Protein AF-A0A353YCX4-F1 (afdb_monomer)

Foldseek 3Di:
DDPPPPPPDVVVPVPPPDDPVRCVVCVVVVVVVVVVVVVVVVPPDPPPDPPPDPPPCVVVVVVVVVVVVVVVVVVVVD

Sequence (78 aa):
MGKFRDRYRPELHYMRGPGPKWREKHAAALLAAASAQREVKFTARPAAQAKRGWPLATLIVPVAAAALLGFAVVLALA

Radius of gyration: 30.66 Å; Cα contacts (8 Å, |Δi|>4): 2; chains: 1; bounding box: 84×36×64 Å

Structure (mmCIF, N/CA/C/O backbone):
data_AF-A0A353YCX4-F1
#
_entry.id   AF-A0A353YCX4-F1
#
loop_
_atom_site.group_PDB
_atom_site.id
_atom_site.type_symbol
_atom_site.label_atom_id
_atom_site.label_alt_id
_atom_site.label_comp_id
_atom_site.label_asym_id
_atom_site.label_entity_id
_atom_site.label_seq_id
_atom_site.pdbx_PDB_ins_code
_atom_site.Cartn_x
_atom_site.Cartn_y
_atom_site.Cartn_z
_atom_site.occupancy
_atom_site.B_iso_or_equiv
_atom_site.auth_seq_id
_atom_site.auth_comp_id
_atom_site.auth_asym_id
_atom_site.auth_atom_id
_atom_site.pdbx_PDB_model_num
ATOM 1 N N . MET A 1 1 ? -42.809 4.726 -3.542 1.00 46.47 1 MET A N 1
ATOM 2 C CA . MET A 1 1 ? -42.126 3.495 -3.995 1.00 46.47 1 MET A CA 1
ATOM 3 C C . MET A 1 1 ? -40.651 3.598 -3.615 1.00 46.47 1 MET A C 1
ATOM 5 O O . MET A 1 1 ? -39.919 4.356 -4.241 1.00 46.47 1 MET A O 1
ATOM 9 N N . GLY A 1 2 ? -40.252 2.973 -2.503 1.00 56.81 2 GLY A N 1
ATOM 10 C CA . GLY A 1 2 ? -38.911 3.114 -1.924 1.00 56.81 2 GLY A CA 1
ATOM 11 C C . GLY A 1 2 ? -37.834 2.456 -2.790 1.00 56.81 2 GLY A C 1
ATOM 12 O O . GLY A 1 2 ? -37.985 1.313 -3.217 1.00 56.81 2 GLY A O 1
ATOM 13 N N . LYS A 1 3 ? -36.743 3.179 -3.059 1.00 63.59 3 LYS A N 1
ATOM 14 C CA . LYS A 1 3 ? -35.587 2.663 -3.801 1.00 63.59 3 LYS A CA 1
ATOM 15 C C . LYS A 1 3 ? -34.737 1.803 -2.866 1.00 63.59 3 LYS A C 1
ATOM 17 O O . LYS A 1 3 ? -33.747 2.253 -2.312 1.00 63.59 3 LYS A O 1
ATOM 22 N N . PHE A 1 4 ? -35.100 0.534 -2.726 1.00 59.94 4 PHE A N 1
ATOM 23 C CA . PHE A 1 4 ? -34.352 -0.472 -1.953 1.00 59.94 4 PHE A CA 1
ATOM 24 C C . PHE A 1 4 ? -32.999 -0.876 -2.590 1.00 59.94 4 PHE A C 1
ATOM 26 O O . PHE A 1 4 ? -32.407 -1.889 -2.228 1.00 59.94 4 PHE A O 1
ATOM 33 N N . ARG A 1 5 ? -32.528 -0.129 -3.599 1.00 60.88 5 ARG A N 1
ATOM 34 C CA . ARG A 1 5 ? -31.357 -0.455 -4.427 1.00 60.88 5 ARG A CA 1
ATOM 35 C C . ARG A 1 5 ? -30.410 0.727 -4.597 1.00 60.88 5 ARG A C 1
ATOM 37 O O . ARG A 1 5 ? -29.714 0.783 -5.611 1.00 60.88 5 ARG A O 1
ATOM 44 N N . ASP A 1 6 ? -30.345 1.639 -3.630 1.00 65.44 6 ASP A N 1
ATOM 45 C CA . ASP A 1 6 ? -29.116 2.419 -3.489 1.00 65.44 6 ASP A CA 1
ATOM 46 C C . ASP A 1 6 ? -28.011 1.411 -3.178 1.00 65.44 6 ASP A C 1
ATOM 48 O O . ASP A 1 6 ? -27.892 0.872 -2.078 1.00 65.44 6 ASP A O 1
ATOM 52 N N . ARG A 1 7 ? -27.316 1.021 -4.250 1.00 74.31 7 ARG A N 1
ATOM 53 C CA . ARG A 1 7 ? -26.284 -0.006 -4.269 1.00 74.31 7 ARG A CA 1
ATOM 54 C C . ARG A 1 7 ? -25.295 0.388 -3.190 1.00 74.31 7 AR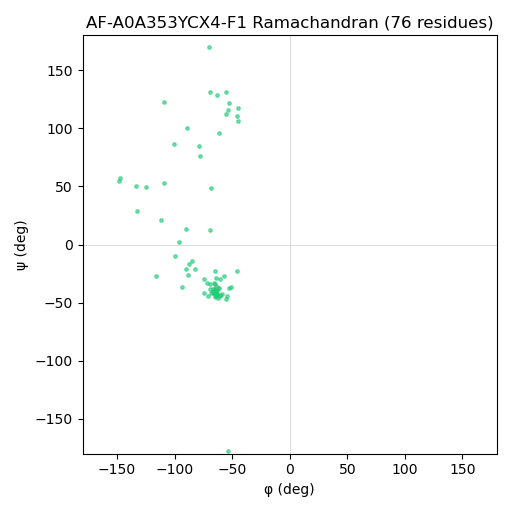G A C 1
ATOM 56 O O . ARG A 1 7 ? -24.701 1.454 -3.304 1.00 74.31 7 ARG A O 1
ATOM 63 N N . TYR A 1 8 ? -25.173 -0.438 -2.153 1.00 74.00 8 TYR A N 1
ATOM 64 C CA . TYR A 1 8 ? -24.182 -0.243 -1.105 1.00 74.00 8 TYR A CA 1
ATOM 65 C C . TYR A 1 8 ? -22.849 0.072 -1.783 1.00 74.00 8 TYR A C 1
ATOM 67 O O . TYR A 1 8 ? -22.335 -0.765 -2.527 1.00 74.00 8 TYR A O 1
ATOM 75 N N . ARG A 1 9 ? -22.387 1.321 -1.644 1.00 73.88 9 ARG A N 1
ATOM 76 C CA . ARG A 1 9 ? -21.196 1.846 -2.310 1.00 73.88 9 ARG A CA 1
ATOM 77 C C . ARG A 1 9 ? -20.059 1.826 -1.311 1.00 73.88 9 ARG A C 1
ATOM 79 O O . ARG A 1 9 ? -19.849 2.823 -0.614 1.00 73.88 9 ARG A O 1
ATOM 86 N N . PRO A 1 10 ? -19.350 0.691 -1.207 1.00 74.62 10 PRO A N 1
ATOM 87 C CA . PRO A 1 10 ? -18.264 0.542 -0.259 1.00 74.62 10 PRO A CA 1
ATOM 88 C C . PRO A 1 10 ? -17.250 1.692 -0.397 1.00 74.62 10 PRO A C 1
ATOM 90 O O . PRO A 1 10 ? -16.776 2.250 0.594 1.00 74.62 10 PRO A O 1
ATOM 93 N N . GLU A 1 11 ? -16.995 2.131 -1.631 1.00 74.06 11 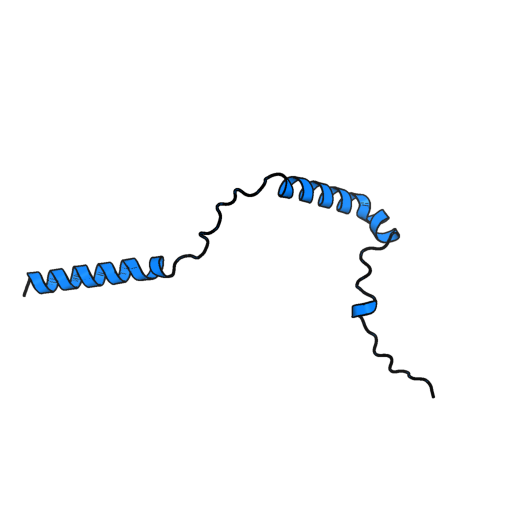GLU A N 1
ATOM 94 C CA . GLU A 1 11 ? -16.016 3.171 -1.958 1.00 74.06 11 GLU A CA 1
ATOM 95 C C . GLU A 1 11 ? -16.262 4.506 -1.229 1.00 74.06 11 GLU A C 1
ATOM 97 O O . GLU A 1 11 ? -15.313 5.236 -0.949 1.00 74.06 11 GLU A O 1
ATOM 102 N N . LEU A 1 12 ? -17.514 4.812 -0.866 1.00 75.94 12 LEU A N 1
ATOM 103 C CA . LEU A 1 12 ? -17.880 6.034 -0.139 1.00 75.94 12 LEU A CA 1
ATOM 104 C C . LEU A 1 12 ? -17.717 5.915 1.381 1.00 75.94 12 LEU A C 1
ATOM 106 O O . LEU A 1 12 ? -17.815 6.919 2.088 1.00 75.94 12 LEU A O 1
ATOM 110 N N . HIS A 1 13 ? -17.559 4.706 1.914 1.00 71.75 13 HIS A N 1
ATOM 111 C CA . HIS A 1 13 ? -17.675 4.443 3.353 1.00 71.75 13 HIS A CA 1
ATOM 112 C C . HIS A 1 13 ? -16.363 3.962 3.969 1.00 71.75 13 HIS A C 1
ATOM 114 O O . HIS A 1 13 ? -16.102 4.241 5.139 1.00 71.75 13 HIS A O 1
ATOM 120 N N . TYR A 1 14 ? -15.501 3.318 3.182 1.00 65.38 14 TYR A N 1
ATOM 121 C CA . TYR A 1 14 ? -14.251 2.735 3.686 1.00 65.38 14 TYR A CA 1
ATOM 122 C C . TYR A 1 14 ? -13.017 3.622 3.521 1.00 65.38 14 TYR A C 1
ATOM 124 O O . TYR A 1 14 ? -11.931 3.251 3.949 1.00 65.38 14 TYR A O 1
ATOM 132 N N . MET A 1 15 ? -13.182 4.831 2.984 1.00 70.44 15 MET A N 1
ATOM 133 C CA . MET A 1 15 ? -12.105 5.828 2.912 1.00 70.44 15 MET A CA 1
ATOM 134 C C . MET A 1 15 ? -12.057 6.738 4.145 1.00 70.44 15 MET A C 1
ATOM 136 O O . MET A 1 15 ? -11.378 7.762 4.1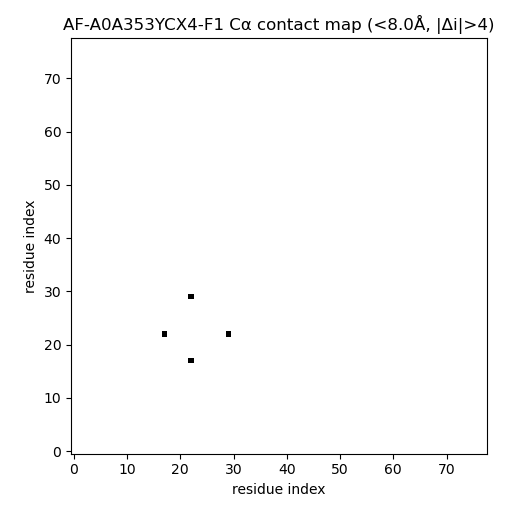58 1.00 70.44 15 MET A O 1
ATOM 140 N N . ARG A 1 16 ? -12.765 6.378 5.218 1.00 75.88 16 ARG A N 1
ATOM 141 C CA . ARG A 1 16 ? -12.482 6.918 6.544 1.00 75.88 16 ARG A CA 1
ATOM 142 C C . ARG A 1 16 ? -11.460 5.990 7.169 1.00 75.88 16 ARG A C 1
ATOM 144 O O . ARG A 1 16 ? -11.801 4.906 7.627 1.00 75.88 16 ARG A O 1
ATOM 151 N N . GLY A 1 17 ? -10.200 6.415 7.132 1.00 78.75 17 GLY A N 1
ATOM 152 C CA . GLY A 1 17 ? -9.120 5.745 7.843 1.00 78.75 17 GLY A CA 1
ATOM 153 C C . GLY A 1 17 ? -9.436 5.557 9.335 1.00 78.75 17 GLY A C 1
ATOM 154 O O . GLY A 1 17 ? -10.507 5.928 9.820 1.00 78.75 17 GLY A O 1
ATOM 155 N N . PRO A 1 18 ? -8.496 5.001 10.103 1.00 86.06 18 PRO A N 1
ATOM 156 C CA . PRO A 1 18 ? -8.758 4.598 11.475 1.00 86.06 18 PRO A CA 1
ATOM 157 C C . PRO A 1 18 ? -9.373 5.717 12.328 1.00 86.06 18 PRO A C 1
ATOM 159 O O . PRO A 1 18 ? -8.786 6.797 12.479 1.00 86.06 18 PRO A O 1
ATOM 162 N N . GLY A 1 19 ? -10.560 5.444 12.879 1.00 85.81 19 GLY A N 1
ATOM 163 C CA . GLY A 1 19 ? -11.311 6.383 13.713 1.00 85.81 19 GLY A CA 1
ATOM 164 C C . GLY A 1 19 ? -10.667 6.628 15.089 1.00 85.81 19 GLY A C 1
ATOM 165 O O . GLY A 1 19 ? -9.755 5.898 15.479 1.00 85.81 19 GLY A O 1
ATOM 166 N N . PRO A 1 20 ? -11.151 7.615 15.868 1.00 84.69 20 PRO A N 1
ATOM 167 C CA . PRO A 1 20 ? -10.532 8.029 17.136 1.00 84.69 20 PRO A CA 1
ATOM 168 C C . PRO A 1 20 ? -10.355 6.884 18.144 1.00 84.69 20 PRO A C 1
ATOM 170 O O . PRO A 1 20 ? -9.246 6.643 18.608 1.00 84.69 20 PRO A O 1
ATOM 173 N N . LYS A 1 21 ? -11.401 6.072 18.356 1.00 86.06 21 LYS A N 1
ATOM 174 C CA . LYS A 1 21 ? -11.342 4.885 19.233 1.00 86.06 21 LYS A CA 1
ATOM 175 C C . LYS A 1 21 ? -10.319 3.838 18.785 1.00 86.06 21 LYS A C 1
ATOM 177 O O . LYS A 1 21 ? -9.805 3.085 19.603 1.00 86.06 21 LYS A O 1
ATOM 182 N N . TRP A 1 22 ? -10.047 3.741 17.484 1.00 87.31 22 TRP A N 1
ATOM 183 C CA . TRP A 1 22 ? -9.004 2.849 16.977 1.00 87.31 22 TRP A CA 1
ATOM 184 C C . TRP A 1 22 ? -7.622 3.432 17.264 1.00 87.31 22 TRP A C 1
ATOM 186 O O . TRP A 1 22 ? -6.731 2.713 17.704 1.00 87.31 22 TRP A O 1
ATOM 196 N N . ARG A 1 23 ? -7.452 4.746 17.075 1.00 84.00 23 ARG A N 1
ATOM 197 C CA . ARG A 1 23 ? -6.180 5.434 17.330 1.00 84.00 23 ARG A CA 1
ATOM 198 C C . ARG A 1 23 ? -5.786 5.390 18.800 1.00 84.00 23 ARG A C 1
ATOM 200 O O . ARG A 1 23 ? -4.610 5.228 19.070 1.00 84.00 23 ARG A O 1
ATOM 207 N N . GLU A 1 24 ? -6.739 5.468 19.723 1.00 90.44 24 GLU A N 1
ATOM 208 C CA . GLU A 1 24 ? -6.479 5.308 21.162 1.00 90.44 24 GLU A CA 1
ATOM 209 C C . GLU A 1 24 ? -5.942 3.909 21.489 1.00 90.44 24 GLU A C 1
ATOM 211 O O . GLU A 1 24 ? -4.923 3.777 22.161 1.00 90.44 24 GLU A O 1
ATOM 216 N N . LYS A 1 25 ? -6.566 2.857 20.940 1.00 89.94 25 LYS A N 1
ATOM 217 C CA . LYS A 1 25 ? -6.114 1.466 21.126 1.00 89.94 25 LYS A CA 1
ATOM 218 C C . LYS A 1 25 ? -4.754 1.188 20.484 1.00 89.94 25 LYS A C 1
ATOM 220 O O . LYS A 1 25 ? -3.989 0.375 20.989 1.00 89.94 25 LYS A O 1
ATOM 225 N N . HIS A 1 26 ? -4.459 1.851 19.368 1.00 88.06 26 HIS A N 1
ATOM 226 C CA . HIS A 1 26 ? -3.264 1.615 18.557 1.00 88.06 26 HIS A CA 1
ATOM 227 C C . HIS A 1 26 ? -2.268 2.784 18.592 1.00 88.06 26 HIS A C 1
ATOM 229 O O . HIS A 1 26 ? -1.417 2.890 17.709 1.00 88.06 26 HIS A O 1
ATOM 235 N N . ALA A 1 27 ? -2.333 3.646 19.611 1.00 87.00 27 ALA A N 1
ATOM 236 C CA . ALA A 1 27 ? -1.506 4.850 19.703 1.00 87.00 27 ALA A CA 1
ATOM 237 C C . ALA A 1 27 ? -0.007 4.517 19.678 1.00 87.00 27 ALA A C 1
ATOM 239 O O . ALA A 1 27 ? 0.760 5.137 18.943 1.00 87.00 27 ALA A O 1
ATOM 240 N N . ALA A 1 28 ? 0.394 3.476 20.412 1.00 88.00 28 ALA A N 1
ATOM 241 C CA . ALA A 1 28 ? 1.773 2.995 20.442 1.00 88.00 28 ALA A CA 1
ATOM 242 C C . ALA A 1 28 ? 2.246 2.483 19.069 1.00 88.00 28 ALA A C 1
ATOM 244 O O . ALA A 1 28 ? 3.343 2.815 18.628 1.00 88.00 28 ALA A O 1
ATOM 245 N N . ALA A 1 29 ? 1.400 1.729 18.359 1.00 87.06 29 ALA A N 1
ATOM 246 C CA . ALA A 1 29 ? 1.714 1.220 17.025 1.00 87.06 29 ALA A CA 1
ATOM 247 C C . ALA A 1 29 ? 1.825 2.353 15.991 1.00 87.06 29 ALA A C 1
ATOM 249 O O . ALA A 1 29 ? 2.709 2.326 15.137 1.00 87.06 29 ALA A O 1
ATOM 250 N N . LEU A 1 30 ? 0.970 3.377 16.092 1.00 85.75 30 LEU A N 1
ATOM 251 C CA . LEU A 1 30 ? 1.047 4.573 15.251 1.00 85.75 30 LEU A CA 1
ATOM 252 C C . LEU A 1 30 ? 2.326 5.374 15.505 1.00 85.75 30 LEU A C 1
ATOM 254 O O . LEU A 1 30 ? 2.959 5.814 14.547 1.00 85.75 30 LEU A O 1
ATOM 258 N N . LEU A 1 31 ? 2.723 5.545 16.769 1.00 85.44 31 LEU A N 1
ATOM 259 C CA . LEU A 1 31 ? 3.948 6.260 17.125 1.00 85.44 31 LEU A CA 1
ATOM 260 C C . LEU A 1 31 ? 5.200 5.512 16.643 1.00 85.44 31 LEU A C 1
ATOM 262 O O . LEU A 1 31 ? 6.089 6.134 16.065 1.00 85.44 31 LEU A O 1
ATOM 266 N N . ALA A 1 32 ? 5.235 4.186 16.806 1.00 86.31 32 ALA A N 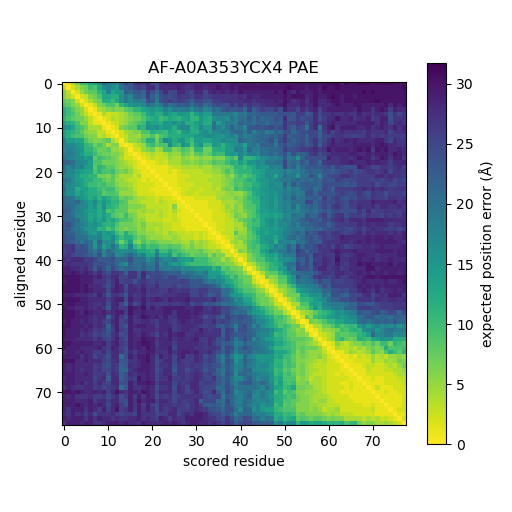1
ATOM 267 C CA . ALA A 1 32 ? 6.315 3.332 16.307 1.00 86.31 32 ALA A CA 1
ATOM 268 C C . ALA A 1 32 ? 6.404 3.330 14.769 1.00 86.31 32 ALA A C 1
ATOM 270 O O . ALA A 1 32 ? 7.491 3.390 14.198 1.00 86.31 32 ALA A O 1
ATOM 271 N N . ALA A 1 33 ? 5.264 3.313 14.074 1.00 82.44 33 ALA A N 1
ATOM 272 C CA . ALA A 1 33 ? 5.243 3.433 12.619 1.00 82.44 33 ALA A CA 1
ATOM 273 C C . ALA A 1 33 ? 5.723 4.821 12.156 1.00 82.44 33 ALA A C 1
ATOM 275 O O . ALA A 1 33 ? 6.480 4.925 11.191 1.00 82.44 33 ALA A O 1
ATOM 276 N N . ALA A 1 34 ? 5.321 5.890 12.853 1.00 82.62 34 ALA A N 1
ATOM 277 C CA . ALA A 1 34 ? 5.726 7.258 12.537 1.00 82.62 34 ALA A CA 1
ATOM 278 C C . ALA A 1 34 ? 7.232 7.490 12.748 1.00 82.62 34 ALA A C 1
ATOM 280 O O . ALA A 1 34 ? 7.864 8.171 11.935 1.00 82.62 34 ALA A O 1
ATOM 281 N N . SER A 1 35 ? 7.827 6.908 13.794 1.00 78.00 35 SER A N 1
ATOM 282 C CA . SER A 1 35 ? 9.275 6.978 14.014 1.00 78.00 35 SER A CA 1
ATOM 283 C C . SER A 1 35 ? 10.052 6.188 12.956 1.00 78.00 35 SER A C 1
ATOM 285 O O . SER A 1 35 ? 11.013 6.723 12.403 1.00 78.00 35 SER A O 1
ATOM 287 N N . ALA A 1 36 ? 9.585 4.995 12.574 1.00 78.12 36 ALA A N 1
ATOM 288 C CA . ALA A 1 36 ? 10.188 4.203 11.497 1.00 78.12 36 ALA A CA 1
ATOM 289 C C . ALA A 1 36 ? 10.150 4.930 10.138 1.00 78.12 36 ALA A C 1
ATOM 291 O O . ALA A 1 36 ? 11.105 4.889 9.363 1.00 78.12 36 ALA A O 1
ATOM 292 N N . GLN A 1 37 ? 9.069 5.661 9.847 1.00 67.25 37 GLN A N 1
ATOM 293 C CA . GLN A 1 37 ? 8.966 6.465 8.622 1.00 67.25 37 GLN A CA 1
ATOM 294 C C . GLN A 1 37 ? 9.980 7.619 8.583 1.00 67.25 37 GLN A C 1
ATOM 296 O O . GLN A 1 37 ? 10.456 7.988 7.506 1.00 67.25 37 GLN A O 1
ATOM 301 N N . ARG A 1 38 ? 10.297 8.206 9.742 1.00 65.25 38 ARG A N 1
ATOM 302 C CA . ARG A 1 38 ? 11.209 9.350 9.864 1.00 65.25 38 ARG A CA 1
ATOM 303 C C . ARG A 1 38 ? 12.668 8.958 9.627 1.00 65.25 38 ARG A C 1
ATOM 305 O O . ARG A 1 38 ? 13.408 9.744 9.042 1.00 65.25 38 ARG A O 1
ATOM 312 N N . GLU A 1 39 ? 13.054 7.744 10.003 1.00 64.31 39 GLU A N 1
ATOM 313 C CA . GLU A 1 39 ? 14.401 7.215 9.761 1.00 64.31 39 GLU A CA 1
ATOM 314 C C . GLU A 1 39 ? 14.656 6.949 8.264 1.00 64.31 39 GLU A C 1
ATOM 316 O O . GLU A 1 39 ? 15.711 7.287 7.726 1.00 64.31 39 GLU A O 1
ATOM 321 N N . VAL A 1 40 ? 13.640 6.458 7.547 1.00 63.69 40 VAL A N 1
ATOM 322 C CA . VAL A 1 40 ? 13.743 6.130 6.113 1.00 63.69 40 VAL A CA 1
ATOM 323 C C . VAL A 1 40 ? 13.768 7.376 5.218 1.00 63.69 40 VAL A C 1
ATOM 325 O O . VAL A 1 40 ? 14.368 7.354 4.146 1.00 63.69 40 VAL A O 1
ATOM 328 N N . LYS A 1 41 ? 13.126 8.480 5.625 1.00 59.66 41 LYS A N 1
ATOM 329 C CA . LYS A 1 41 ? 13.017 9.694 4.791 1.00 59.66 41 LYS A CA 1
ATOM 330 C C . LYS A 1 41 ? 14.178 10.680 4.942 1.00 59.66 41 LYS A C 1
ATOM 332 O O . LYS A 1 41 ? 14.326 11.544 4.083 1.00 59.66 41 LYS A O 1
A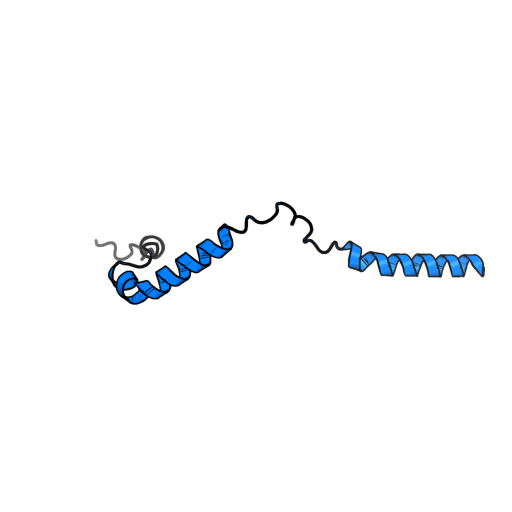TOM 337 N N . PHE A 1 42 ? 14.986 10.568 5.997 1.00 58.75 42 PHE A N 1
ATOM 338 C CA . PHE A 1 42 ? 16.115 11.477 6.237 1.00 58.75 42 PHE A CA 1
ATOM 339 C C . PHE A 1 42 ? 17.428 11.000 5.605 1.00 58.75 42 PHE A C 1
ATOM 341 O O . PHE A 1 42 ? 18.292 11.817 5.291 1.00 58.75 42 PHE A O 1
ATOM 348 N N . THR A 1 43 ? 17.562 9.706 5.308 1.00 57.41 43 THR A N 1
ATOM 349 C CA . THR A 1 43 ? 18.610 9.236 4.396 1.00 57.41 43 THR A CA 1
ATOM 350 C C . THR A 1 43 ? 18.155 9.523 2.972 1.00 57.41 43 THR A C 1
ATOM 352 O O . THR A 1 43 ? 17.662 8.661 2.247 1.00 57.41 43 THR A O 1
ATOM 355 N N . ALA A 1 44 ? 18.249 10.801 2.597 1.00 58.72 44 ALA A N 1
ATOM 356 C CA . ALA A 1 44 ? 18.085 11.259 1.232 1.00 58.72 44 ALA A CA 1
ATOM 357 C C . ALA A 1 44 ? 18.865 10.313 0.315 1.00 58.72 44 ALA A C 1
ATOM 359 O O . ALA A 1 44 ? 20.094 10.271 0.304 1.00 58.72 44 ALA A O 1
ATOM 360 N N . ARG A 1 45 ? 18.096 9.492 -0.395 1.00 55.41 45 ARG A N 1
ATOM 361 C CA . ARG A 1 45 ? 18.540 8.560 -1.415 1.00 55.41 45 ARG A CA 1
ATOM 362 C C . ARG A 1 45 ? 19.533 9.294 -2.318 1.00 55.41 45 ARG A C 1
ATOM 364 O O . ARG A 1 45 ? 19.112 10.268 -2.947 1.00 55.41 45 ARG A O 1
ATOM 371 N N . PRO A 1 46 ? 20.814 8.884 -2.410 1.00 53.28 46 PRO A N 1
ATOM 372 C CA . PRO A 1 46 ? 21.696 9.474 -3.400 1.00 53.28 46 PRO A CA 1
ATOM 373 C C . PRO A 1 46 ? 21.023 9.297 -4.762 1.00 53.28 46 PRO A C 1
ATOM 375 O O . PRO A 1 46 ? 20.521 8.214 -5.082 1.00 53.28 46 PRO A O 1
ATOM 378 N N . ALA A 1 47 ? 20.954 10.385 -5.526 1.00 57.94 47 ALA A N 1
ATOM 379 C CA . ALA A 1 47 ? 20.341 10.488 -6.848 1.00 57.94 47 ALA A CA 1
ATOM 380 C C . ALA A 1 47 ? 21.119 9.690 -7.919 1.00 57.94 47 ALA A C 1
ATOM 382 O O . ALA A 1 47 ? 21.442 10.190 -8.989 1.00 57.94 47 ALA A O 1
ATOM 383 N N . ALA A 1 48 ? 21.451 8.437 -7.622 1.00 58.66 48 ALA A N 1
ATOM 384 C CA . ALA A 1 48 ? 22.282 7.564 -8.431 1.00 58.66 48 ALA A CA 1
ATOM 385 C C . ALA A 1 48 ? 21.813 6.110 -8.274 1.00 58.66 48 ALA A C 1
ATOM 387 O O . ALA A 1 48 ? 22.559 5.221 -7.880 1.00 58.66 48 ALA A O 1
ATOM 388 N N . GLN A 1 49 ? 20.540 5.847 -8.569 1.00 58.56 49 GLN A N 1
ATOM 389 C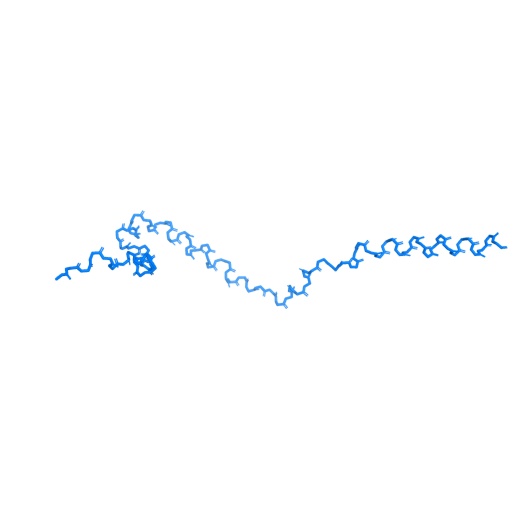 CA . GLN A 1 49 ? 20.044 4.476 -8.711 1.00 58.56 49 GLN A CA 1
ATOM 390 C C . GLN A 1 49 ? 19.185 4.330 -9.967 1.00 58.56 49 GLN A C 1
ATOM 392 O O . GLN A 1 49 ? 18.075 3.812 -9.935 1.00 58.56 49 GLN A O 1
ATOM 397 N N . ALA A 1 50 ? 19.725 4.789 -11.095 1.00 56.22 50 ALA A N 1
ATOM 398 C CA . ALA A 1 50 ? 19.171 4.579 -12.431 1.00 56.22 50 ALA A CA 1
ATOM 399 C C . ALA A 1 50 ? 20.045 3.594 -13.230 1.00 56.22 50 ALA A C 1
ATOM 401 O O . ALA A 1 50 ? 20.510 3.889 -14.323 1.00 56.22 50 ALA A O 1
ATOM 402 N N . LYS A 1 51 ? 20.322 2.419 -12.655 1.00 61.16 51 LYS A N 1
ATOM 403 C CA . LYS A 1 51 ? 20.939 1.269 -13.344 1.00 61.16 51 LYS A CA 1
ATOM 404 C C . LYS A 1 51 ? 20.403 -0.035 -12.727 1.00 61.16 51 LYS A C 1
ATOM 406 O O . LYS A 1 51 ? 21.156 -0.843 -12.199 1.00 61.16 51 LYS A O 1
ATOM 411 N N . ARG A 1 52 ? 19.079 -0.213 -12.688 1.00 65.31 52 ARG A N 1
ATOM 412 C CA . ARG A 1 52 ? 18.441 -1.471 -12.245 1.00 65.31 52 ARG A CA 1
ATOM 413 C C . ARG A 1 52 ? 17.483 -2.002 -13.310 1.00 65.31 52 ARG A C 1
ATOM 415 O O . ARG A 1 52 ? 16.343 -2.333 -13.032 1.00 65.31 52 ARG A O 1
ATOM 422 N N . GLY A 1 53 ? 17.974 -2.075 -14.539 1.00 61.66 53 GLY A N 1
ATOM 423 C CA . GLY A 1 53 ? 17.596 -3.153 -15.441 1.00 61.66 53 GLY A CA 1
ATOM 424 C C . GLY A 1 53 ? 18.833 -4.024 -15.559 1.00 61.66 53 GLY A C 1
ATOM 425 O O . GLY A 1 53 ? 19.890 -3.496 -15.897 1.00 61.66 53 GLY A O 1
ATOM 426 N N . TRP A 1 54 ? 18.749 -5.313 -15.230 1.00 61.28 54 TRP A N 1
ATOM 427 C CA . TRP A 1 54 ? 19.727 -6.254 -15.772 1.00 61.28 54 TRP A CA 1
ATOM 428 C C . TRP A 1 54 ? 19.660 -6.083 -17.286 1.00 61.28 54 TRP A C 1
ATOM 430 O O . TRP A 1 54 ? 18.590 -6.326 -17.853 1.00 61.28 54 TRP A O 1
ATOM 440 N N . PRO A 1 55 ? 20.708 -5.560 -17.945 1.00 66.06 55 PRO A N 1
ATOM 441 C CA . PRO A 1 55 ? 20.628 -5.429 -19.378 1.00 66.06 55 PRO A CA 1
ATOM 442 C C . PRO A 1 55 ? 20.519 -6.859 -19.899 1.00 66.06 55 PRO A C 1
ATOM 444 O O . PRO A 1 55 ? 21.330 -7.710 -19.540 1.00 66.06 55 PRO A O 1
ATOM 447 N N . LEU A 1 56 ? 19.530 -7.134 -20.748 1.00 60.12 56 LEU A N 1
ATOM 448 C CA . LEU A 1 56 ? 19.443 -8.395 -21.498 1.00 60.12 56 LEU A CA 1
ATOM 449 C C . LEU A 1 56 ? 20.803 -8.774 -22.137 1.00 60.12 56 LEU A C 1
ATOM 451 O O . LEU A 1 56 ? 21.091 -9.948 -22.339 1.00 60.12 56 LEU A O 1
ATOM 455 N N . ALA A 1 57 ? 21.683 -7.787 -22.352 1.00 58.72 57 ALA A N 1
ATOM 456 C CA . ALA A 1 57 ? 23.083 -7.945 -22.730 1.00 58.72 57 ALA A CA 1
ATOM 457 C C . ALA A 1 57 ? 23.897 -8.913 -21.844 1.00 58.72 57 ALA A C 1
ATOM 459 O O . ALA A 1 57 ? 24.719 -9.646 -22.385 1.00 58.72 57 ALA A O 1
ATOM 460 N N . THR A 1 58 ? 23.678 -8.986 -20.525 1.00 66.06 58 THR A N 1
ATOM 461 C CA . THR A 1 58 ? 24.452 -9.892 -19.648 1.00 66.06 58 THR A CA 1
ATOM 462 C C . THR A 1 58 ? 24.208 -11.373 -19.970 1.00 66.06 58 THR A C 1
ATOM 464 O O . THR A 1 58 ? 25.081 -12.196 -19.715 1.00 66.06 58 THR A O 1
ATOM 467 N N . LEU A 1 59 ? 23.073 -11.720 -20.590 1.00 67.25 59 LEU A N 1
ATOM 468 C CA . LEU A 1 59 ? 22.781 -13.093 -21.022 1.00 67.25 59 LEU A CA 1
ATOM 469 C C . LEU A 1 59 ? 23.293 -13.401 -22.440 1.00 67.25 59 LEU A C 1
ATOM 471 O O . LEU A 1 59 ? 23.575 -14.554 -22.747 1.00 67.25 59 LEU A O 1
ATOM 475 N N . ILE A 1 60 ? 23.436 -12.389 -23.302 1.00 68.38 60 ILE A N 1
ATOM 476 C CA . ILE A 1 60 ? 23.738 -12.575 -24.734 1.00 68.38 60 ILE A CA 1
ATOM 477 C C . ILE A 1 60 ? 25.247 -12.510 -25.016 1.00 68.38 60 ILE A C 1
ATOM 479 O O . ILE A 1 60 ? 25.758 -13.263 -25.846 1.00 68.38 60 ILE A O 1
ATOM 483 N N . VAL A 1 61 ? 25.979 -11.647 -24.305 1.00 74.62 61 VAL A N 1
ATOM 484 C CA . VAL A 1 61 ? 27.422 -11.429 -24.513 1.00 74.62 61 VAL A CA 1
ATOM 485 C C . VAL A 1 61 ? 28.273 -12.712 -24.436 1.00 74.62 61 VAL A C 1
ATOM 487 O O . VAL A 1 61 ? 29.110 -12.889 -25.324 1.00 74.62 61 VAL A O 1
ATOM 490 N N . PRO A 1 62 ? 28.091 -13.641 -23.473 1.00 77.00 62 PRO A N 1
ATOM 491 C CA . PRO A 1 62 ? 28.946 -14.830 -23.415 1.00 77.00 62 PRO A CA 1
ATOM 492 C C . PRO A 1 62 ? 28.700 -15.805 -24.578 1.00 77.00 62 PRO A C 1
ATOM 494 O O . PRO A 1 62 ? 29.646 -16.412 -25.075 1.00 77.00 62 PRO A O 1
ATOM 497 N N . VAL A 1 63 ? 27.457 -15.917 -25.062 1.00 81.38 63 VAL A N 1
ATOM 498 C CA . VAL A 1 63 ? 27.112 -16.810 -26.183 1.00 81.38 63 VAL A CA 1
ATOM 499 C C . VAL A 1 63 ? 27.682 -16.279 -27.497 1.00 81.38 63 VAL A C 1
ATOM 501 O O . VAL A 1 63 ? 28.284 -17.031 -28.262 1.00 81.38 63 VAL A O 1
ATOM 504 N N . ALA A 1 64 ? 27.553 -14.972 -27.739 1.00 81.62 64 ALA A N 1
ATOM 505 C CA . ALA A 1 64 ? 28.108 -14.341 -28.933 1.00 81.62 64 ALA A CA 1
ATOM 506 C C . ALA A 1 64 ? 29.645 -14.437 -28.976 1.00 81.62 64 ALA A C 1
ATOM 508 O O . ALA A 1 64 ? 30.213 -14.727 -30.027 1.00 81.62 64 ALA A O 1
ATOM 509 N N . ALA A 1 65 ? 30.324 -14.262 -27.836 1.00 84.19 65 ALA A N 1
ATOM 510 C CA . ALA A 1 65 ? 31.781 -14.373 -27.757 1.00 84.19 65 ALA A CA 1
ATOM 511 C C . ALA A 1 65 ? 32.284 -15.795 -28.073 1.00 84.19 65 ALA A C 1
ATOM 513 O O . ALA A 1 65 ? 33.240 -15.951 -28.834 1.00 84.19 65 ALA A O 1
ATOM 514 N N . ALA A 1 66 ? 31.624 -16.832 -27.547 1.00 87.75 66 ALA A N 1
ATOM 515 C CA . ALA A 1 66 ? 31.994 -18.222 -27.818 1.00 87.75 66 ALA A CA 1
ATOM 516 C C . ALA A 1 66 ? 31.814 -18.600 -29.300 1.00 87.75 66 ALA A C 1
ATOM 518 O O . ALA A 1 66 ? 32.672 -19.275 -29.869 1.00 87.75 66 ALA A O 1
ATOM 519 N N . ALA A 1 67 ? 30.741 -18.124 -29.943 1.00 89.38 67 ALA A N 1
ATOM 520 C CA . ALA A 1 67 ? 30.492 -18.372 -31.363 1.00 89.38 67 ALA A CA 1
ATOM 521 C C . ALA A 1 67 ? 31.569 -17.742 -32.263 1.00 89.38 67 ALA A C 1
ATOM 523 O O . ALA A 1 67 ? 32.055 -18.391 -33.189 1.00 89.38 67 ALA A O 1
ATOM 524 N N . LEU A 1 68 ? 31.982 -16.504 -31.966 1.00 91.44 68 LEU A N 1
ATOM 525 C CA . LEU A 1 68 ? 33.029 -15.814 -32.726 1.00 91.44 68 LEU A CA 1
ATOM 526 C C . LEU A 1 68 ? 34.401 -16.478 -32.557 1.00 91.44 68 LEU A C 1
ATOM 528 O O . LEU A 1 68 ? 35.119 -16.640 -33.542 1.00 91.44 68 LEU A O 1
ATOM 532 N N . LEU A 1 69 ? 34.751 -16.906 -31.339 1.00 91.00 69 LEU A N 1
ATOM 533 C CA . LEU A 1 69 ? 36.003 -17.628 -31.089 1.00 91.00 69 LEU A CA 1
ATOM 534 C C . LEU A 1 69 ? 36.026 -18.986 -31.796 1.00 91.00 69 LE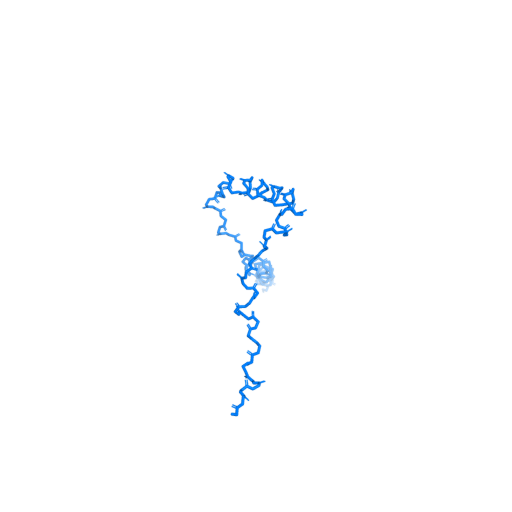U A C 1
ATOM 536 O O . LEU A 1 69 ? 37.012 -19.309 -32.454 1.00 91.00 69 LEU A O 1
ATOM 540 N N . GLY A 1 70 ? 34.938 -19.757 -31.719 1.00 90.62 70 GLY A N 1
ATOM 541 C CA . GLY A 1 70 ? 34.829 -21.032 -32.430 1.00 90.62 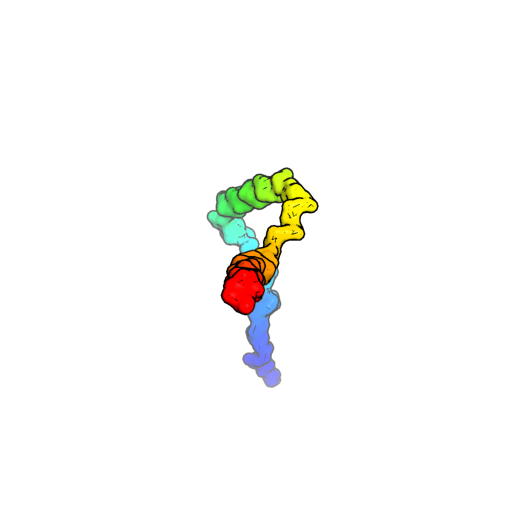70 GLY A CA 1
ATOM 542 C C . GLY A 1 70 ? 34.944 -20.868 -33.948 1.00 90.62 70 GLY A C 1
ATOM 543 O O . GLY A 1 70 ? 35.684 -21.606 -34.593 1.00 90.62 70 GLY A O 1
ATOM 544 N N . PHE A 1 71 ? 34.276 -19.862 -34.517 1.00 89.62 71 PHE A N 1
ATOM 545 C CA . PHE A 1 71 ? 34.359 -19.565 -35.948 1.00 89.62 71 PHE A CA 1
ATOM 546 C C . PHE A 1 71 ? 35.772 -19.148 -36.383 1.00 89.62 71 PHE A C 1
ATOM 548 O O . PHE A 1 71 ? 36.262 -19.631 -37.401 1.00 89.62 71 PHE A O 1
ATOM 555 N N . ALA A 1 72 ? 36.457 -18.310 -35.599 1.00 90.31 72 ALA A N 1
ATOM 556 C CA . ALA A 1 72 ? 37.839 -17.919 -35.878 1.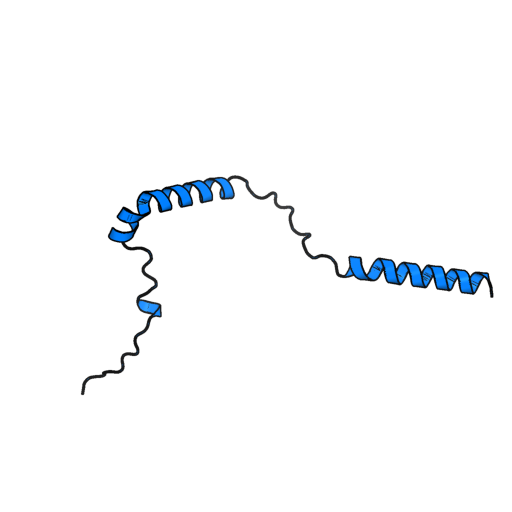00 90.31 72 ALA A CA 1
ATOM 557 C C . ALA A 1 72 ? 38.801 -19.120 -35.855 1.00 90.31 72 ALA A C 1
ATOM 559 O O . ALA A 1 72 ? 39.695 -19.201 -36.692 1.00 90.31 72 ALA A O 1
ATOM 560 N N . VAL A 1 73 ? 38.592 -20.074 -34.940 1.00 93.38 73 VAL A N 1
ATOM 561 C CA . VAL A 1 73 ? 39.365 -21.326 -34.902 1.00 93.38 73 VAL A CA 1
ATOM 562 C C . VAL A 1 73 ? 39.112 -22.160 -36.159 1.00 93.38 73 VAL A C 1
ATOM 564 O O . VAL A 1 73 ? 40.066 -22.627 -36.768 1.00 93.38 73 VAL A O 1
ATOM 567 N N . VAL A 1 74 ? 37.858 -22.301 -36.601 1.00 88.75 74 VAL A N 1
ATOM 568 C CA . VAL A 1 74 ? 37.538 -23.023 -37.847 1.00 88.75 74 VAL A CA 1
ATOM 569 C C . VAL A 1 74 ? 38.198 -22.363 -39.059 1.00 88.75 74 VAL A C 1
ATOM 571 O O . VAL A 1 74 ? 38.796 -23.066 -39.865 1.00 88.75 74 VAL A O 1
ATOM 574 N N . LEU A 1 75 ? 38.148 -21.031 -39.168 1.00 91.62 75 LEU A N 1
ATOM 575 C CA . LEU A 1 75 ? 38.812 -20.308 -40.258 1.00 91.62 75 LEU A CA 1
ATOM 576 C C . LEU A 1 75 ? 40.340 -20.435 -40.238 1.00 91.62 75 LEU A C 1
ATOM 578 O O . LEU A 1 75 ? 40.956 -20.333 -41.289 1.00 91.62 75 LEU A O 1
ATOM 582 N N . ALA A 1 76 ? 40.956 -20.620 -39.070 1.00 85.81 76 ALA A N 1
ATOM 583 C CA . ALA A 1 76 ? 42.406 -20.759 -38.951 1.00 85.81 76 ALA A CA 1
ATOM 584 C C . ALA A 1 76 ? 42.914 -22.181 -39.251 1.00 85.81 76 ALA A C 1
ATOM 586 O O . ALA A 1 76 ? 44.101 -22.350 -39.523 1.00 85.81 76 ALA A O 1
ATOM 587 N N . LEU A 1 77 ? 42.045 -23.194 -39.152 1.00 86.38 77 LEU A N 1
ATOM 588 C CA . LEU A 1 77 ? 42.372 -24.596 -39.444 1.00 86.38 77 LEU A CA 1
ATOM 589 C C . LEU A 1 77 ? 41.915 -25.069 -40.836 1.00 86.38 77 LEU A C 1
ATOM 591 O O . LEU A 1 77 ? 42.270 -26.184 -41.219 1.00 86.38 77 LEU A O 1
ATOM 595 N N . ALA A 1 78 ? 41.121 -24.270 -41.552 1.00 73.69 78 ALA A N 1
ATOM 596 C CA . ALA A 1 78 ? 40.725 -24.507 -42.942 1.00 73.69 78 ALA A CA 1
ATOM 597 C C . ALA A 1 78 ? 41.775 -23.957 -43.918 1.00 73.69 78 ALA A C 1
ATOM 599 O O . ALA A 1 78 ? 41.995 -24.619 -44.957 1.00 73.69 78 ALA A O 1
#

Mean predicted aligned error: 17.96 Å

Secondary structure (DSSP, 8-state):
---TT----GGGTTTS-S-HHHHHHTHHHHHHHHHHHHHHHHS---S-----S--THHHHHHHHHHHHHHHHHHHHH-

Solvent-accessible surface area (backbone atoms only — not comparable to full-atom values): 5144 Å² total; per-residue (Å²): 134,83,77,92,67,76,66,85,57,61,82,81,64,69,76,64,67,86,50,71,78,51,44,68,78,38,42,68,60,52,52,54,51,52,53,56,53,52,62,62,65,68,60,67,72,72,97,75,81,90,79,85,65,83,57,72,57,76,72,47,54,64,57,56,51,52,52,52,52,52,50,52,52,53,66,74,75,107

pLDDT: mean 74.42, std 12.35, range [46.47, 93.38]